Protein AF-A0A1D1ZEM1-F1 (afdb_monomer_lite)

Secondary structure (DSSP, 8-state):
-HHHHHHHHTT---HHHHHHHHHHHHHH-GGGHHHHHHHHTTTS-HHHHHHHHHHTT-TTTTHHHHHHHGGG--HHHHHHHHHHHHHTT-HHHHHHHHHH-

InterPro domains:
  IPR000547 Clathrin, heavy chain/VPS, 7-fold repeat [PS50236] (1-34)
  IPR000547 Clathrin, heavy chain/VPS, 7-fold repeat [PS50236] (37-101)
  IPR011990 Tetratricopeptide-like helical domain superfamily [G3DSA:1.25.40.10] (1-101)
  IPR016024 Armadillo-type fold [SSF48371] (2-99)
  IPR055358 Clathrin heavy-chain repeat [PF00637] (38-100)

Structure (mmCIF, N/CA/C/O backbone):
data_AF-A0A1D1ZEM1-F1
#
_entry.id   AF-A0A1D1ZEM1-F1
#
loop_
_atom_site.group_PDB
_atom_site.id
_atom_site.type_symbol
_atom_site.label_atom_id
_atom_site.label_alt_id
_atom_site.label_comp_id
_atom_site.label_asym_id
_atom_site.label_entity_id
_atom_site.label_seq_id
_atom_site.pdbx_PDB_ins_code
_atom_site.Cartn_x
_atom_site.Cartn_y
_atom_site.Cartn_z
_atom_site.occupancy
_atom_site.B_iso_or_equiv
_atom_site.auth_seq_id
_atom_site.auth_comp_id
_at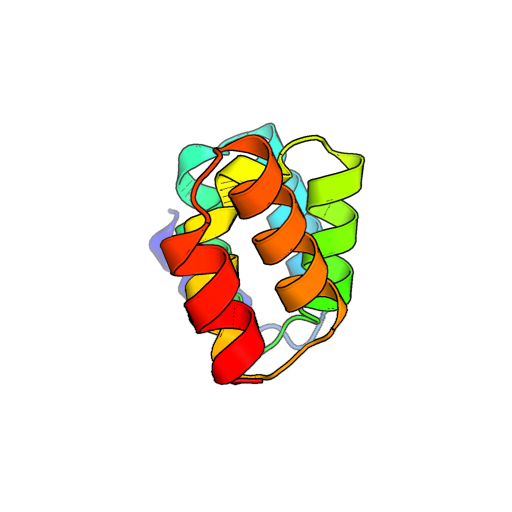om_site.auth_asym_id
_atom_site.auth_atom_id
_atom_site.pdbx_PDB_model_num
ATOM 1 N N . ASP A 1 1 ? 5.336 14.836 -17.847 1.00 62.53 1 ASP A N 1
ATOM 2 C CA . ASP A 1 1 ? 6.437 14.139 -17.142 1.00 62.53 1 ASP A CA 1
ATOM 3 C C . ASP A 1 1 ? 6.073 12.907 -16.303 1.00 62.53 1 ASP A C 1
ATOM 5 O O . ASP A 1 1 ? 6.843 11.958 -16.321 1.00 62.53 1 ASP A O 1
ATOM 9 N N . HIS A 1 2 ? 4.917 12.805 -15.630 1.00 68.25 2 HIS A N 1
ATOM 10 C CA . HIS A 1 2 ? 4.583 11.603 -14.827 1.00 68.25 2 HIS A CA 1
ATOM 11 C C . HIS A 1 2 ? 4.409 10.303 -15.650 1.00 68.25 2 HIS A C 1
ATOM 13 O O . HIS A 1 2 ? 4.896 9.238 -15.273 1.00 68.25 2 HIS A O 1
ATOM 19 N N . MET A 1 3 ? 3.759 10.391 -16.815 1.00 72.81 3 MET A N 1
ATOM 20 C CA . MET A 1 3 ? 3.482 9.231 -17.678 1.00 72.81 3 MET A CA 1
ATOM 21 C C . MET A 1 3 ? 4.769 8.606 -18.242 1.00 72.81 3 MET A C 1
ATOM 23 O O . MET A 1 3 ? 4.937 7.391 -18.234 1.00 72.81 3 MET A O 1
ATOM 27 N N . GLN A 1 4 ? 5.727 9.450 -18.631 1.00 74.25 4 GLN A N 1
ATOM 28 C CA . GLN A 1 4 ? 7.021 9.013 -19.149 1.00 74.25 4 GLN A CA 1
ATOM 29 C C . GLN A 1 4 ? 7.876 8.348 -18.058 1.00 74.25 4 GLN A C 1
ATOM 31 O O . GLN A 1 4 ? 8.563 7.362 -18.324 1.00 74.25 4 GLN A O 1
ATOM 36 N N . PHE A 1 5 ? 7.788 8.825 -16.811 1.00 71.50 5 PHE A N 1
ATOM 37 C CA . PHE A 1 5 ? 8.450 8.185 -15.674 1.00 71.50 5 PHE A CA 1
ATOM 38 C C . PHE A 1 5 ? 7.888 6.785 -15.391 1.00 71.50 5 PHE A C 1
ATOM 40 O O . PHE A 1 5 ? 8.662 5.863 -15.124 1.00 71.50 5 PHE A O 1
ATOM 47 N N . LYS A 1 6 ? 6.565 6.597 -15.498 1.00 70.75 6 LYS A N 1
ATOM 48 C CA . LYS A 1 6 ? 5.922 5.278 -15.363 1.00 70.75 6 LYS A CA 1
ATOM 49 C C . LYS A 1 6 ? 6.424 4.300 -16.432 1.00 70.75 6 LYS A C 1
ATOM 51 O O . LYS A 1 6 ? 6.843 3.198 -16.084 1.00 70.75 6 LYS A O 1
ATOM 56 N N . ASP A 1 7 ? 6.497 4.730 -17.691 1.00 71.06 7 ASP A N 1
ATOM 57 C CA . ASP A 1 7 ? 6.963 3.888 -18.806 1.00 71.06 7 ASP A CA 1
ATOM 58 C C . ASP A 1 7 ? 8.439 3.482 -18.707 1.00 71.06 7 ASP A C 1
ATOM 60 O O . ASP A 1 7 ? 8.821 2.383 -19.122 1.00 71.06 7 ASP A O 1
ATOM 64 N N . VAL A 1 8 ? 9.291 4.363 -18.175 1.00 69.31 8 VAL A N 1
ATOM 65 C CA . VAL A 1 8 ? 10.720 4.074 -17.990 1.00 69.31 8 VAL A CA 1
ATOM 66 C C . VAL A 1 8 ? 10.939 3.198 -16.762 1.00 69.31 8 VAL A C 1
ATOM 68 O O . VAL A 1 8 ? 11.711 2.243 -16.827 1.00 69.31 8 VAL A O 1
ATOM 71 N N . SER A 1 9 ? 10.228 3.467 -15.667 1.00 61.81 9 SER A N 1
ATOM 72 C CA . SER A 1 9 ? 10.396 2.748 -14.402 1.00 61.81 9 SER A CA 1
ATOM 73 C C . SER A 1 9 ? 10.137 1.247 -14.566 1.00 61.81 9 SER A C 1
ATOM 75 O O . SER A 1 9 ? 10.946 0.429 -14.131 1.00 61.81 9 SER A O 1
ATOM 77 N N . VAL A 1 10 ? 9.092 0.848 -15.297 1.00 62.91 10 VAL A N 1
ATOM 78 C CA . VAL A 1 10 ? 8.768 -0.577 -15.532 1.00 62.91 10 VAL A CA 1
ATOM 79 C C . VAL A 1 10 ? 9.873 -1.329 -16.302 1.00 62.91 10 VAL A C 1
ATOM 81 O O . VAL A 1 10 ? 9.958 -2.553 -16.215 1.00 62.91 10 VAL A O 1
ATOM 84 N N . LYS A 1 11 ? 10.755 -0.621 -17.024 1.00 64.88 11 LYS A N 1
ATOM 85 C CA . LYS A 1 11 ? 11.869 -1.203 -17.800 1.00 64.88 11 LYS A CA 1
ATOM 86 C C . LYS A 1 11 ? 13.168 -1.351 -17.002 1.00 64.88 11 LYS A C 1
ATOM 88 O O . LYS A 1 11 ? 14.109 -1.977 -17.487 1.00 64.88 11 LYS A O 1
ATOM 93 N N . VAL A 1 12 ? 13.251 -0.773 -15.805 1.00 61.84 12 VAL A N 1
ATOM 94 C CA . VAL A 1 12 ? 14.466 -0.795 -14.984 1.00 61.84 12 VAL A CA 1
ATOM 95 C C . VAL A 1 12 ? 14.499 -2.058 -14.125 1.00 61.84 12 VAL A C 1
ATOM 97 O O . VAL A 1 12 ? 13.640 -2.262 -13.284 1.00 61.84 12 VAL A O 1
ATOM 100 N N . ALA A 1 13 ? 15.529 -2.893 -14.284 1.00 61.44 13 ALA A N 1
ATOM 101 C CA . ALA A 1 13 ? 15.695 -4.121 -13.494 1.00 61.44 13 ALA A CA 1
ATOM 102 C C . ALA A 1 13 ? 16.078 -3.873 -12.017 1.00 61.44 13 ALA A C 1
ATOM 104 O O . ALA A 1 13 ? 16.072 -4.800 -11.209 1.00 61.44 13 ALA A O 1
ATOM 105 N N . ASN A 1 14 ? 16.443 -2.637 -11.655 1.00 73.69 14 ASN A N 1
ATOM 106 C CA . ASN A 1 14 ? 16.860 -2.301 -10.299 1.00 73.69 14 ASN A CA 1
ATOM 107 C C . ASN A 1 14 ? 15.653 -2.025 -9.392 1.00 73.69 14 ASN A C 1
ATOM 109 O O . ASN A 1 14 ? 15.079 -0.935 -9.395 1.00 73.69 14 ASN A O 1
ATOM 113 N N . VAL A 1 15 ? 15.347 -3.013 -8.556 1.00 73.69 15 VAL A N 1
ATOM 114 C CA . VAL A 1 15 ? 14.257 -2.986 -7.579 1.00 73.69 15 VAL A CA 1
ATOM 115 C C . VAL A 1 15 ? 14.415 -1.857 -6.546 1.00 73.69 15 VAL A C 1
ATOM 117 O O . VAL A 1 15 ? 13.424 -1.314 -6.064 1.00 73.69 15 VAL A O 1
ATOM 120 N N . GLU A 1 16 ? 15.640 -1.423 -6.230 1.00 81.69 16 GLU A N 1
ATOM 121 C CA . GLU A 1 16 ? 15.855 -0.304 -5.301 1.00 81.69 16 GLU A CA 1
ATOM 122 C C . GLU A 1 16 ? 15.360 1.034 -5.852 1.00 81.69 16 GLU A C 1
ATOM 124 O O . GLU A 1 16 ? 14.966 1.911 -5.078 1.00 81.69 16 GLU A O 1
ATOM 129 N N . LEU A 1 17 ? 15.353 1.203 -7.179 1.00 83.25 17 LEU A N 1
ATOM 130 C CA . LEU A 1 17 ? 14.865 2.429 -7.803 1.00 83.25 17 LEU A CA 1
ATOM 131 C C . LEU A 1 17 ? 13.358 2.603 -7.564 1.00 83.25 17 LEU A C 1
ATOM 133 O O . LEU A 1 17 ? 12.901 3.724 -7.351 1.00 83.25 17 LEU A O 1
ATOM 137 N N . TYR A 1 18 ? 12.608 1.498 -7.512 1.00 83.88 18 TYR A N 1
ATOM 138 C CA . TYR A 1 18 ? 11.182 1.510 -7.187 1.00 83.88 18 TYR A CA 1
ATOM 139 C C . TYR A 1 18 ? 10.924 2.045 -5.788 1.00 83.88 18 TYR A C 1
ATOM 141 O O . TYR A 1 18 ? 10.114 2.951 -5.622 1.00 83.88 18 TYR A O 1
ATOM 149 N N . TYR A 1 19 ? 11.653 1.557 -4.785 1.00 86.75 19 TYR A N 1
ATOM 150 C CA . TYR A 1 19 ? 11.468 2.030 -3.413 1.00 86.75 19 TYR A CA 1
ATOM 151 C C . TYR A 1 19 ? 11.913 3.484 -3.236 1.00 86.75 19 TYR A C 1
ATOM 153 O O . TYR A 1 19 ? 11.264 4.231 -2.508 1.00 86.75 19 TYR A O 1
ATOM 161 N N . LYS A 1 20 ? 12.962 3.925 -3.945 1.00 87.25 20 LYS A N 1
ATOM 162 C CA . LYS A 1 20 ? 13.332 5.350 -3.987 1.00 87.25 20 LYS A CA 1
ATOM 163 C C . LYS A 1 20 ? 12.227 6.206 -4.605 1.00 87.25 20 LYS A C 1
ATOM 165 O O . LYS A 1 20 ? 11.921 7.262 -4.061 1.00 87.25 20 LYS A O 1
ATOM 170 N N . ALA A 1 21 ? 11.605 5.747 -5.692 1.00 86.19 21 ALA A N 1
ATOM 171 C CA . ALA A 1 21 ? 10.470 6.437 -6.298 1.00 86.19 21 ALA A CA 1
ATOM 172 C C . ALA A 1 21 ? 9.268 6.487 -5.344 1.00 86.19 21 ALA A C 1
ATOM 174 O O . ALA A 1 21 ? 8.678 7.545 -5.179 1.00 86.19 21 ALA A O 1
ATOM 175 N N . VAL A 1 22 ? 8.950 5.388 -4.655 1.00 88.12 22 VAL A N 1
ATOM 176 C CA . VAL A 1 22 ? 7.888 5.349 -3.636 1.00 88.12 22 VAL A CA 1
ATOM 177 C C . VAL A 1 22 ? 8.145 6.379 -2.533 1.00 88.12 22 VAL A C 1
ATOM 179 O O . VAL A 1 22 ? 7.245 7.146 -2.210 1.00 88.12 22 VAL A O 1
ATOM 182 N N . HIS A 1 23 ? 9.370 6.457 -2.005 1.00 88.69 23 HIS A N 1
ATOM 183 C CA . HIS A 1 23 ? 9.733 7.474 -1.013 1.00 88.69 23 HIS A CA 1
ATOM 184 C C . HIS A 1 23 ? 9.604 8.900 -1.558 1.00 88.69 23 HIS A C 1
ATOM 186 O O . HIS A 1 23 ? 9.028 9.750 -0.886 1.00 88.69 23 HIS A O 1
ATOM 192 N N . PHE A 1 24 ? 10.100 9.154 -2.771 1.00 88.62 24 PHE A N 1
ATOM 193 C CA . PHE A 1 24 ? 10.019 10.470 -3.404 1.00 88.62 24 PHE A CA 1
ATOM 194 C C . PHE A 1 24 ? 8.566 10.917 -3.608 1.00 88.62 24 PHE A C 1
ATOM 196 O O . PHE A 1 24 ? 8.200 12.023 -3.225 1.00 88.62 24 PHE A O 1
ATOM 203 N N . TYR A 1 25 ? 7.719 10.042 -4.155 1.00 89.00 25 TYR A N 1
ATOM 204 C CA . TYR A 1 25 ? 6.306 10.353 -4.372 1.00 89.00 25 TYR A CA 1
ATOM 205 C C . TYR A 1 25 ? 5.558 10.545 -3.059 1.00 89.00 25 TYR A C 1
ATOM 207 O O . TYR A 1 25 ? 4.723 11.433 -2.975 1.00 89.00 25 TYR A O 1
ATOM 215 N N . LEU A 1 26 ? 5.878 9.772 -2.022 1.00 88.62 26 LEU A N 1
ATOM 216 C CA . LEU A 1 26 ? 5.246 9.942 -0.720 1.00 88.62 26 LEU A CA 1
ATOM 217 C C . LEU A 1 26 ? 5.539 11.317 -0.096 1.00 88.62 26 LEU A C 1
ATOM 219 O O . LEU A 1 26 ? 4.680 11.854 0.593 1.00 88.62 26 LEU A O 1
ATOM 223 N N . GLN A 1 27 ? 6.727 11.882 -0.340 1.00 87.38 27 GLN A N 1
ATOM 224 C CA . GLN A 1 27 ? 7.120 13.190 0.193 1.00 87.38 27 GLN A CA 1
ATOM 225 C C . GLN A 1 27 ? 6.640 14.363 -0.668 1.00 87.38 27 GLN A C 1
ATOM 227 O O . GLN A 1 27 ? 6.125 15.336 -0.128 1.00 87.38 27 GLN A O 1
ATOM 232 N N . GLU A 1 28 ? 6.790 14.272 -1.991 1.00 88.69 28 GLU A N 1
ATOM 233 C CA . GLU A 1 28 ? 6.549 15.406 -2.893 1.00 88.69 28 GLU A CA 1
ATOM 234 C C . GLU A 1 28 ? 5.126 15.420 -3.472 1.00 88.69 28 GLU A C 1
ATOM 236 O O . GLU A 1 28 ? 4.547 16.485 -3.684 1.00 88.69 28 GLU A O 1
ATOM 241 N N . HIS A 1 29 ? 4.548 14.243 -3.738 1.00 88.62 29 HIS A N 1
ATOM 242 C CA . HIS A 1 29 ? 3.264 14.091 -4.433 1.00 88.62 29 HIS A CA 1
ATOM 243 C C . HIS A 1 29 ? 2.440 12.914 -3.877 1.00 88.62 29 HIS A C 1
ATOM 245 O O . HIS A 1 29 ? 2.191 11.940 -4.604 1.00 88.62 29 HIS A O 1
ATOM 251 N N . PRO A 1 30 ? 2.004 12.979 -2.602 1.00 87.56 30 PRO A N 1
ATOM 252 C CA . PRO A 1 30 ? 1.284 11.885 -1.953 1.00 87.56 30 PRO A CA 1
ATOM 253 C C . PRO A 1 30 ? 0.002 11.495 -2.702 1.00 87.56 30 PRO A C 1
ATOM 255 O O . PRO A 1 30 ? -0.346 10.319 -2.733 1.00 87.56 30 PRO A O 1
ATOM 258 N N . ASP A 1 31 ? -0.656 12.430 -3.390 1.00 88.94 31 ASP A N 1
ATOM 259 C CA . ASP A 1 31 ? -1.876 12.160 -4.165 1.00 88.94 31 ASP A CA 1
ATOM 260 C C . ASP A 1 31 ? -1.654 11.174 -5.329 1.00 88.94 31 ASP A C 1
ATOM 262 O O . ASP A 1 31 ? -2.568 10.450 -5.720 1.00 88.94 31 ASP A O 1
ATOM 266 N N . LEU A 1 32 ? -0.430 11.097 -5.864 1.00 90.06 32 LEU A N 1
ATOM 267 C CA . LEU A 1 32 ? -0.078 10.247 -7.009 1.00 90.06 32 LEU A CA 1
ATOM 268 C C . LEU A 1 32 ? 0.504 8.885 -6.599 1.00 90.06 32 LEU A C 1
ATOM 270 O O . LEU A 1 32 ? 0.838 8.065 -7.461 1.00 90.06 32 LEU A O 1
ATOM 274 N N . ILE A 1 33 ? 0.651 8.615 -5.297 1.00 91.12 33 ILE A N 1
ATOM 275 C CA . ILE A 1 33 ? 1.332 7.404 -4.824 1.00 91.12 33 ILE A CA 1
ATOM 276 C C . ILE A 1 33 ? 0.583 6.12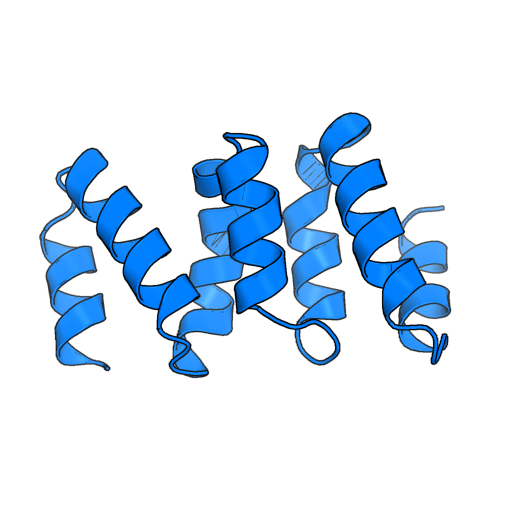6 -5.214 1.00 91.12 33 ILE A C 1
ATOM 278 O O . ILE A 1 33 ? 1.209 5.149 -5.621 1.00 91.12 33 ILE A O 1
ATOM 282 N N . ASN A 1 34 ? -0.752 6.141 -5.156 1.00 91.00 34 ASN A N 1
ATOM 283 C CA . ASN A 1 34 ? -1.577 4.988 -5.520 1.00 91.00 34 ASN A CA 1
ATOM 284 C C . ASN A 1 34 ? -1.415 4.634 -7.007 1.00 91.00 34 ASN A C 1
ATOM 286 O O . ASN A 1 34 ? -1.272 3.462 -7.352 1.00 91.00 34 ASN A O 1
ATOM 290 N N . ASP A 1 35 ? -1.349 5.640 -7.884 1.00 89.69 35 ASP A N 1
ATOM 291 C CA . ASP A 1 35 ? -1.161 5.441 -9.325 1.00 89.69 35 ASP A CA 1
ATOM 292 C C . ASP A 1 35 ? 0.222 4.898 -9.681 1.00 89.69 35 ASP A C 1
ATOM 294 O O . ASP A 1 35 ? 0.368 4.161 -10.666 1.00 89.69 35 ASP A O 1
ATOM 298 N N . LEU A 1 36 ? 1.246 5.275 -8.910 1.00 88.31 36 LEU A N 1
ATOM 299 C CA . LEU A 1 36 ? 2.586 4.715 -9.036 1.00 88.31 36 LEU A CA 1
ATOM 300 C C . LEU A 1 36 ? 2.607 3.262 -8.550 1.00 88.31 36 LEU A C 1
ATOM 302 O O . LEU A 1 36 ? 3.064 2.381 -9.279 1.00 88.31 36 LEU A O 1
ATOM 306 N N . LEU A 1 37 ? 2.090 3.004 -7.346 1.00 90.31 37 LEU A N 1
ATOM 307 C CA . LEU A 1 37 ? 2.074 1.674 -6.740 1.00 90.31 37 LEU A CA 1
ATOM 308 C C . LEU A 1 37 ? 1.294 0.662 -7.581 1.00 90.31 37 LEU A C 1
ATOM 310 O O . LEU A 1 37 ? 1.770 -0.453 -7.761 1.00 90.31 37 LEU A O 1
ATOM 314 N N . ASN A 1 38 ? 0.171 1.060 -8.181 1.00 89.00 38 ASN A N 1
ATOM 315 C CA . ASN A 1 38 ? -0.592 0.197 -9.085 1.00 89.00 38 ASN A CA 1
ATOM 316 C C . ASN A 1 38 ? 0.221 -0.251 -10.309 1.00 89.00 38 ASN A C 1
ATOM 318 O O . ASN A 1 38 ? 0.124 -1.401 -10.727 1.00 89.00 38 ASN A O 1
ATOM 322 N N . VAL A 1 39 ? 1.065 0.619 -10.871 1.00 88.12 39 VAL A N 1
ATOM 323 C CA . VAL A 1 39 ? 1.937 0.240 -11.999 1.00 88.12 39 VAL A CA 1
ATOM 324 C C . VAL A 1 39 ? 3.123 -0.604 -11.556 1.00 88.12 39 VAL A C 1
ATOM 326 O O . VAL A 1 39 ? 3.593 -1.463 -12.301 1.00 88.12 39 VAL A O 1
ATOM 329 N N . LEU A 1 40 ? 3.592 -0.389 -10.332 1.00 86.06 40 LEU A N 1
ATOM 330 C CA . LEU A 1 40 ? 4.689 -1.148 -9.756 1.00 86.06 40 LEU A CA 1
ATOM 331 C C . LEU A 1 40 ? 4.242 -2.465 -9.101 1.00 86.06 40 LEU A C 1
ATOM 333 O O . LEU A 1 40 ? 5.105 -3.276 -8.775 1.00 86.06 40 LEU A O 1
ATOM 337 N N . ALA A 1 41 ? 2.935 -2.715 -8.962 1.00 86.69 41 ALA A N 1
ATOM 338 C CA . ALA A 1 41 ? 2.360 -3.824 -8.197 1.00 86.69 41 ALA A CA 1
ATOM 339 C C . ALA A 1 41 ? 2.945 -5.196 -8.565 1.00 86.69 41 ALA A C 1
ATOM 341 O O . ALA A 1 41 ? 3.252 -5.986 -7.685 1.00 86.69 41 ALA A O 1
ATOM 342 N N . LEU A 1 42 ? 3.184 -5.464 -9.852 1.00 86.19 42 LEU A N 1
ATOM 343 C CA . LEU A 1 42 ? 3.737 -6.745 -10.321 1.00 86.19 42 LEU A CA 1
ATOM 344 C C . LEU A 1 42 ? 5.254 -6.902 -10.096 1.00 86.19 42 LEU A C 1
ATOM 346 O O . LEU A 1 42 ? 5.832 -7.924 -10.465 1.00 86.19 42 LEU A O 1
ATOM 350 N N . ARG A 1 43 ? 5.932 -5.868 -9.589 1.00 84.75 43 ARG A N 1
ATOM 351 C CA . ARG A 1 43 ? 7.400 -5.791 -9.487 1.00 84.75 43 ARG A CA 1
ATOM 352 C C . ARG A 1 43 ? 7.901 -5.504 -8.074 1.00 84.75 43 ARG A C 1
ATOM 354 O O . ARG A 1 43 ? 9.080 -5.731 -7.809 1.00 84.75 43 ARG A O 1
ATOM 361 N N . VAL A 1 44 ? 7.054 -4.968 -7.200 1.00 87.56 44 VAL A N 1
ATOM 362 C CA . VAL A 1 44 ? 7.417 -4.597 -5.827 1.00 87.56 44 VAL A CA 1
ATOM 363 C C . VAL A 1 44 ? 7.018 -5.680 -4.841 1.00 87.56 44 VAL A C 1
ATOM 365 O O . VAL A 1 44 ? 6.072 -6.428 -5.059 1.00 87.56 44 VAL A O 1
ATOM 368 N N . ASP A 1 45 ? 7.730 -5.730 -3.722 1.00 90.69 45 ASP A N 1
ATOM 369 C CA . ASP A 1 45 ? 7.320 -6.519 -2.570 1.00 90.69 45 ASP A CA 1
ATOM 370 C C . ASP A 1 45 ? 6.243 -5.743 -1.799 1.00 90.69 45 ASP A C 1
ATOM 372 O O . 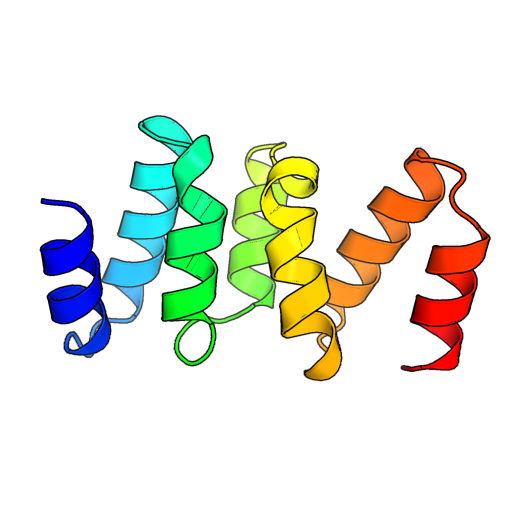ASP A 1 45 ? 6.508 -4.669 -1.244 1.00 90.69 45 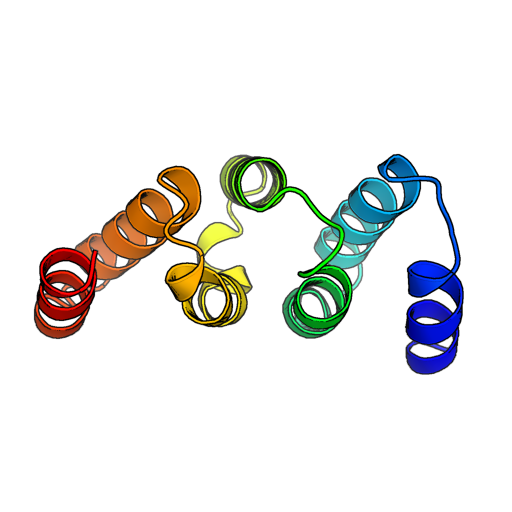ASP A O 1
ATOM 376 N N . HIS A 1 46 ? 5.021 -6.277 -1.783 1.00 92.50 46 HIS A N 1
ATOM 377 C CA . HIS A 1 46 ? 3.882 -5.646 -1.118 1.00 92.50 46 HIS A CA 1
ATOM 378 C C . HIS A 1 46 ? 4.106 -5.474 0.390 1.00 92.50 46 HIS A C 1
ATOM 380 O O . HIS A 1 46 ? 3.739 -4.431 0.931 1.00 92.50 46 HIS A O 1
ATOM 386 N N . THR A 1 47 ? 4.767 -6.430 1.053 1.00 93.00 47 THR A N 1
ATOM 387 C CA . THR A 1 47 ? 5.089 -6.355 2.488 1.00 93.00 47 THR A CA 1
ATOM 388 C C . THR A 1 47 ? 5.987 -5.159 2.764 1.00 93.00 47 THR A C 1
ATOM 390 O O . THR A 1 47 ? 5.711 -4.345 3.644 1.00 93.00 47 THR A O 1
ATOM 393 N N . ARG A 1 48 ? 7.027 -4.982 1.942 1.00 92.56 48 ARG A N 1
ATOM 394 C CA . ARG A 1 48 ? 7.955 -3.856 2.089 1.00 92.56 48 ARG A CA 1
ATOM 395 C C . ARG A 1 48 ? 7.281 -2.508 1.834 1.00 92.56 48 ARG A C 1
ATOM 397 O O . ARG A 1 48 ? 7.610 -1.532 2.506 1.00 92.56 48 ARG A O 1
ATOM 404 N N . VAL A 1 49 ? 6.356 -2.432 0.876 1.00 92.06 49 VAL A N 1
ATOM 405 C CA . VAL A 1 49 ? 5.569 -1.210 0.633 1.00 92.06 49 VAL A CA 1
ATOM 406 C C . VAL A 1 49 ? 4.708 -0.875 1.851 1.00 92.06 49 VAL A C 1
ATOM 408 O O . VAL A 1 49 ? 4.739 0.268 2.304 1.00 92.06 49 VAL A O 1
ATOM 411 N N . VAL A 1 50 ? 3.997 -1.856 2.414 1.00 93.19 50 VAL A N 1
ATOM 412 C CA . VAL A 1 50 ? 3.184 -1.673 3.627 1.00 93.19 50 VAL A CA 1
ATOM 413 C C . VAL A 1 50 ? 4.042 -1.176 4.792 1.00 93.19 50 VAL A C 1
ATOM 415 O O . VAL A 1 50 ? 3.675 -0.195 5.435 1.00 93.19 50 VAL A O 1
ATOM 418 N N . ASP A 1 51 ? 5.223 -1.759 5.012 1.00 92.75 51 ASP A N 1
ATOM 419 C CA . ASP A 1 51 ? 6.144 -1.326 6.070 1.00 92.75 51 ASP A CA 1
ATOM 420 C C . ASP A 1 51 ? 6.617 0.122 5.902 1.00 92.75 51 ASP A C 1
ATOM 422 O O . ASP A 1 51 ? 6.701 0.868 6.882 1.00 92.75 51 ASP A O 1
ATOM 426 N N . ILE A 1 52 ? 6.936 0.538 4.670 1.00 90.81 52 ILE A N 1
ATOM 427 C CA . ILE A 1 52 ? 7.322 1.925 4.370 1.00 90.81 52 ILE A CA 1
ATOM 428 C C . ILE A 1 52 ? 6.168 2.873 4.712 1.00 90.81 52 ILE A C 1
ATOM 430 O O . ILE A 1 52 ? 6.382 3.881 5.386 1.00 90.81 52 ILE A O 1
ATOM 434 N N . MET A 1 53 ? 4.947 2.534 4.295 1.00 91.81 53 MET A N 1
ATOM 435 C CA . MET A 1 53 ? 3.761 3.369 4.508 1.00 91.81 53 MET A CA 1
ATOM 436 C C . MET A 1 53 ? 3.354 3.431 5.979 1.00 91.81 53 MET A C 1
ATOM 438 O O . MET A 1 53 ? 3.010 4.506 6.473 1.00 91.81 53 MET A O 1
ATOM 442 N N . ARG A 1 54 ? 3.461 2.310 6.700 1.00 91.50 54 ARG A N 1
ATOM 443 C CA . ARG A 1 54 ? 3.218 2.234 8.144 1.00 91.50 54 ARG A CA 1
ATOM 444 C C . ARG A 1 54 ? 4.224 3.089 8.913 1.00 91.50 54 ARG A C 1
ATOM 446 O O . ARG A 1 54 ? 3.817 3.903 9.733 1.00 91.50 54 ARG A O 1
ATOM 453 N N . LYS A 1 55 ? 5.523 2.986 8.601 1.00 91.31 55 LYS A N 1
ATOM 454 C CA . LYS A 1 55 ? 6.570 3.823 9.224 1.00 91.31 55 LYS A CA 1
ATOM 455 C C . LYS A 1 55 ? 6.398 5.311 8.931 1.00 91.31 55 LYS A C 1
ATOM 457 O O . LYS A 1 55 ? 6.757 6.133 9.767 1.00 91.31 55 LYS A O 1
ATOM 462 N N . ALA A 1 56 ? 5.863 5.651 7.763 1.00 88.50 56 ALA A N 1
ATOM 463 C CA . ALA A 1 56 ? 5.576 7.028 7.388 1.00 88.50 56 ALA A CA 1
ATOM 464 C C . ALA A 1 56 ? 4.240 7.557 7.949 1.00 88.50 56 ALA A C 1
ATOM 466 O O . ALA A 1 56 ? 3.949 8.734 7.784 1.00 88.50 56 ALA A O 1
ATOM 467 N N . GLY A 1 57 ? 3.417 6.716 8.590 1.00 89.31 57 GLY A N 1
ATOM 468 C CA . GLY A 1 57 ? 2.094 7.111 9.089 1.00 89.31 57 GLY A CA 1
ATOM 469 C C . GLY A 1 57 ? 1.054 7.359 7.987 1.00 89.31 57 GLY A C 1
ATOM 470 O O . GLY A 1 57 ? 0.020 7.971 8.237 1.00 89.31 57 GLY A O 1
ATOM 471 N N . HIS A 1 58 ? 1.303 6.879 6.767 1.00 89.25 58 HIS A N 1
ATOM 472 C CA . HIS A 1 58 ? 0.455 7.102 5.589 1.00 89.25 58 HIS A CA 1
ATOM 473 C C . HIS A 1 58 ? -0.272 5.832 5.131 1.00 89.25 58 HIS A C 1
ATOM 475 O O . HIS A 1 58 ? -0.666 5.709 3.973 1.00 89.25 58 HIS A O 1
ATOM 481 N N . LEU A 1 59 ? -0.484 4.878 6.038 1.00 89.25 59 LEU A N 1
ATOM 482 C CA . LEU A 1 59 ? -1.101 3.592 5.714 1.00 89.25 59 LEU A CA 1
ATOM 483 C C . LEU A 1 59 ? -2.508 3.749 5.103 1.00 89.25 59 LEU A C 1
ATOM 485 O O . LEU A 1 59 ? -2.840 3.093 4.120 1.00 89.25 59 LEU A O 1
ATOM 489 N N . ARG A 1 60 ? -3.300 4.701 5.613 1.00 89.94 60 ARG A N 1
ATOM 490 C CA . ARG A 1 60 ? -4.648 5.009 5.100 1.00 89.94 60 ARG A CA 1
ATOM 491 C C . ARG A 1 60 ? -4.644 5.563 3.672 1.00 89.94 60 ARG A C 1
ATOM 493 O O . ARG A 1 60 ? -5.566 5.286 2.912 1.00 89.94 60 ARG A O 1
ATOM 500 N N . LEU A 1 61 ? -3.598 6.298 3.287 1.00 89.94 61 LEU A N 1
ATOM 501 C CA . LEU A 1 61 ? -3.473 6.884 1.948 1.00 89.94 61 LEU A CA 1
ATOM 502 C C . LEU A 1 61 ? -3.374 5.800 0.869 1.00 89.94 61 LEU A C 1
ATOM 504 O O . LEU A 1 61 ? -3.926 5.957 -0.216 1.00 89.94 61 LEU A O 1
ATOM 508 N N . VAL A 1 62 ? -2.702 4.688 1.174 1.00 92.56 62 VAL A N 1
ATOM 509 C CA . VAL A 1 62 ? -2.487 3.574 0.238 1.00 92.56 62 VAL A CA 1
ATOM 510 C C . VAL A 1 62 ? -3.550 2.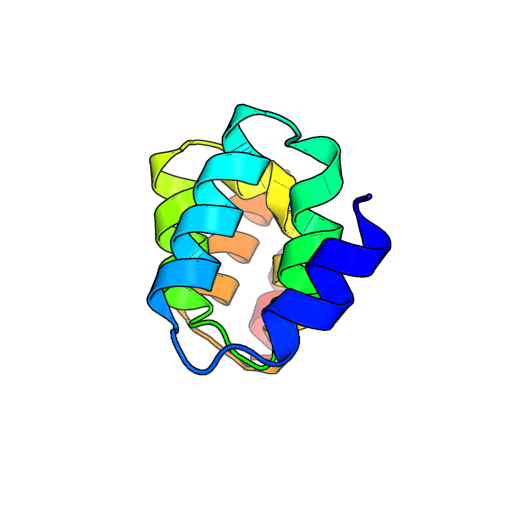478 0.332 1.00 92.56 62 VAL A C 1
ATOM 512 O O . VAL A 1 62 ? -3.403 1.423 -0.284 1.00 92.56 62 VAL A O 1
ATOM 515 N N . LYS A 1 63 ? -4.644 2.710 1.072 1.00 92.00 63 LYS A N 1
ATOM 516 C CA . LYS A 1 63 ? -5.764 1.764 1.194 1.00 92.00 63 LYS A CA 1
ATOM 517 C C . LYS A 1 63 ? -6.296 1.282 -0.166 1.00 92.00 63 LYS A C 1
ATOM 519 O O . LYS A 1 63 ? -6.442 0.070 -0.312 1.00 92.00 63 LYS A O 1
ATOM 524 N N . PRO A 1 64 ? -6.533 2.146 -1.179 1.00 92.38 64 PRO A N 1
ATOM 525 C CA . PRO A 1 64 ? -7.020 1.690 -2.483 1.00 92.38 64 PRO A CA 1
ATOM 526 C C . PRO A 1 64 ? -6.068 0.700 -3.164 1.00 92.38 64 PRO A C 1
ATOM 528 O O . PRO A 1 64 ? -6.514 -0.297 -3.728 1.00 92.38 64 PRO A O 1
ATOM 531 N N . TYR A 1 65 ? -4.759 0.943 -3.070 1.00 92.75 65 TYR A N 1
ATOM 532 C CA . TYR A 1 65 ? -3.742 0.022 -3.570 1.00 92.75 65 TYR A CA 1
ATOM 533 C C . TYR A 1 65 ? -3.734 -1.305 -2.795 1.00 92.75 65 TYR A C 1
ATOM 535 O O . TYR A 1 65 ? -3.694 -2.364 -3.414 1.00 92.75 65 TYR A O 1
ATOM 543 N N . MET A 1 66 ? -3.813 -1.268 -1.459 1.00 92.75 66 MET A N 1
ATOM 544 C CA . MET A 1 66 ? -3.830 -2.481 -0.631 1.00 92.75 66 MET A CA 1
ATOM 545 C C . MET A 1 66 ? -5.028 -3.378 -0.955 1.00 92.75 66 MET A C 1
ATOM 547 O O . MET A 1 66 ? -4.846 -4.580 -1.114 1.00 92.75 66 MET A O 1
ATOM 551 N N . VAL A 1 67 ? -6.219 -2.797 -1.146 1.00 91.69 67 VAL A N 1
ATOM 552 C CA . VAL A 1 67 ? -7.413 -3.540 -1.591 1.00 91.69 67 VAL A CA 1
ATOM 553 C C . VAL A 1 67 ? -7.178 -4.193 -2.956 1.00 91.69 67 VAL A C 1
ATOM 555 O O . VAL A 1 67 ? -7.519 -5.356 -3.151 1.00 91.69 67 VAL A O 1
ATOM 558 N N . ALA A 1 68 ? -6.548 -3.488 -3.901 1.00 90.56 68 ALA A N 1
ATOM 559 C CA . ALA A 1 68 ? -6.276 -4.032 -5.232 1.00 90.56 68 ALA A CA 1
ATOM 560 C C . ALA A 1 68 ? -5.322 -5.243 -5.208 1.00 90.56 68 ALA A C 1
ATOM 562 O O . ALA A 1 68 ? -5.486 -6.172 -6.000 1.00 90.56 68 ALA A O 1
ATOM 563 N N . VAL A 1 69 ? -4.341 -5.254 -4.297 1.00 91.38 69 VAL A N 1
ATOM 564 C CA . VAL A 1 69 ? -3.354 -6.345 -4.173 1.00 91.38 69 VAL A CA 1
ATOM 565 C C . VAL A 1 69 ? -3.716 -7.386 -3.111 1.00 91.38 69 VAL A C 1
ATOM 567 O O . VAL A 1 69 ? -2.994 -8.370 -2.967 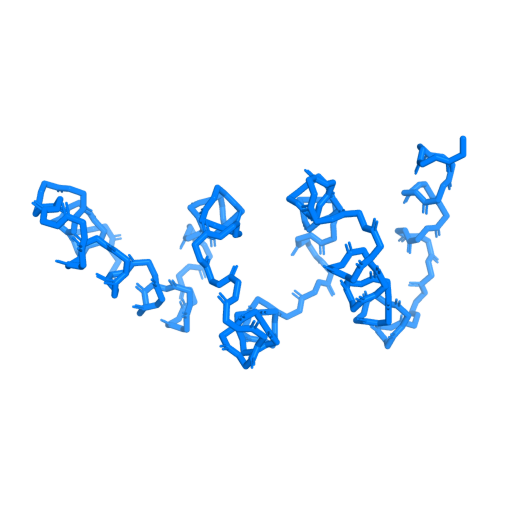1.00 91.38 69 VAL A O 1
ATOM 570 N N . GLN A 1 70 ? -4.833 -7.215 -2.397 1.00 88.44 70 GLN A N 1
ATOM 571 C CA . GLN A 1 70 ? -5.296 -8.139 -1.358 1.00 88.44 70 GLN A CA 1
ATOM 572 C C . GLN A 1 70 ? -5.478 -9.567 -1.891 1.00 88.44 70 GLN A C 1
ATOM 574 O O . GLN A 1 70 ? -5.122 -10.529 -1.218 1.00 88.44 70 GLN A O 1
ATOM 579 N N . SER A 1 71 ? -5.913 -9.700 -3.148 1.00 88.25 71 SER A N 1
ATOM 580 C CA . SER A 1 71 ? -6.064 -10.988 -3.842 1.00 88.25 71 SER A CA 1
ATOM 581 C C . SER A 1 71 ? -4.781 -11.833 -3.913 1.00 88.25 71 SER A C 1
ATOM 583 O O . SER A 1 71 ? -4.864 -13.050 -4.071 1.00 88.25 71 SER A O 1
ATOM 585 N N . ASN A 1 72 ? -3.601 -11.223 -3.742 1.00 87.50 72 ASN A N 1
ATOM 586 C CA . ASN A 1 72 ? -2.323 -11.937 -3.648 1.00 87.50 72 ASN A CA 1
ATOM 587 C C . ASN A 1 72 ? -2.127 -12.644 -2.291 1.00 87.50 72 ASN A C 1
ATOM 589 O O . ASN A 1 72 ? -1.118 -13.321 -2.104 1.00 87.50 72 ASN A O 1
ATOM 593 N N . ASN A 1 73 ? -3.065 -12.474 -1.355 1.00 88.06 73 ASN A N 1
ATOM 594 C CA . ASN A 1 73 ? -3.091 -13.051 -0.014 1.00 88.06 73 ASN A CA 1
ATOM 595 C C . ASN A 1 73 ? -1.782 -12.850 0.776 1.00 88.06 73 ASN A C 1
ATOM 597 O O . ASN A 1 73 ? -1.180 -13.786 1.305 1.00 88.06 73 ASN A O 1
ATOM 601 N N . VAL A 1 74 ? -1.306 -11.604 0.821 1.00 90.75 74 VAL A N 1
ATOM 602 C CA . VAL A 1 74 ? -0.102 -11.229 1.572 1.00 90.75 74 VAL A CA 1
ATOM 603 C C . VAL A 1 74 ? -0.494 -10.837 2.995 1.00 90.75 74 VAL A C 1
ATOM 605 O O . VAL A 1 74 ? -1.193 -9.843 3.178 1.00 90.75 74 VAL A O 1
ATOM 608 N N . SER A 1 75 ? 0.020 -11.554 4.005 1.00 91.69 75 SER A N 1
ATOM 609 C CA . SER A 1 75 ? -0.321 -11.331 5.430 1.00 91.69 75 SER A CA 1
ATOM 610 C C . SER A 1 75 ? -0.210 -9.866 5.846 1.00 91.69 75 SER A C 1
ATOM 612 O O . SER A 1 75 ? -1.147 -9.310 6.404 1.00 91.69 75 SER A O 1
ATOM 614 N N . ALA A 1 76 ? 0.896 -9.203 5.492 1.00 91.69 76 ALA A N 1
ATOM 615 C CA . ALA A 1 76 ? 1.119 -7.804 5.850 1.00 91.69 76 ALA A CA 1
ATOM 616 C C . ALA A 1 76 ? 0.069 -6.850 5.251 1.00 91.69 76 ALA A C 1
ATOM 618 O O . ALA A 1 76 ? -0.298 -5.868 5.890 1.00 91.69 76 ALA A O 1
ATOM 619 N N . VAL A 1 77 ? -0.427 -7.139 4.042 1.00 93.12 77 VAL A N 1
ATOM 620 C CA . VAL A 1 77 ? -1.489 -6.354 3.393 1.00 93.12 77 VAL A CA 1
ATOM 621 C C . VAL A 1 77 ? -2.824 -6.601 4.090 1.00 93.12 77 VAL A C 1
ATOM 623 O O . VAL A 1 77 ? -3.521 -5.643 4.414 1.00 93.12 77 VAL A O 1
ATOM 626 N N . ASN A 1 78 ? -3.155 -7.865 4.363 1.00 92.38 78 ASN A N 1
ATOM 627 C CA . ASN A 1 78 ? -4.400 -8.242 5.033 1.00 92.38 78 ASN A CA 1
ATOM 628 C C . ASN A 1 78 ? -4.474 -7.644 6.442 1.00 92.38 78 ASN A C 1
ATOM 630 O O . ASN A 1 78 ? -5.473 -7.035 6.808 1.00 92.38 78 ASN A O 1
ATOM 634 N N . GLU A 1 79 ? -3.395 -7.756 7.217 1.00 92.81 79 GLU A N 1
ATOM 635 C CA . GLU A 1 79 ? -3.294 -7.171 8.555 1.00 92.81 79 GLU A CA 1
ATOM 636 C C . GLU A 1 79 ? -3.449 -5.650 8.520 1.00 92.81 79 GLU A C 1
ATOM 638 O O . GLU A 1 79 ? -4.204 -5.097 9.315 1.00 92.81 79 GLU A O 1
ATOM 643 N N . ALA A 1 80 ? -2.781 -4.973 7.581 1.00 93.19 80 ALA A N 1
ATOM 644 C CA . ALA A 1 80 ? -2.890 -3.526 7.424 1.00 93.19 80 ALA A CA 1
ATOM 645 C C . ALA A 1 80 ? -4.306 -3.076 7.026 1.00 93.19 80 ALA A C 1
ATOM 647 O O . ALA A 1 80 ? -4.797 -2.069 7.532 1.00 93.19 80 ALA A O 1
ATOM 648 N N . LEU A 1 81 ? -4.977 -3.810 6.133 1.00 92.62 81 LEU A N 1
ATOM 649 C CA . LEU A 1 81 ? -6.367 -3.532 5.763 1.00 92.62 81 LEU A CA 1
ATOM 650 C C . LEU A 1 81 ? -7.318 -3.761 6.936 1.00 92.62 81 LEU A C 1
ATOM 652 O O . LEU A 1 81 ? -8.164 -2.911 7.204 1.00 92.62 81 LEU A O 1
ATOM 656 N N . ASN A 1 82 ? -7.148 -4.867 7.658 1.00 91.50 82 ASN A N 1
ATOM 657 C CA . ASN A 1 82 ? -7.961 -5.195 8.822 1.00 91.50 82 ASN A CA 1
ATOM 658 C C . ASN A 1 82 ? -7.802 -4.144 9.928 1.00 91.50 82 ASN A C 1
ATOM 660 O O . ASN A 1 82 ? -8.801 -3.724 10.502 1.00 91.50 82 ASN A O 1
ATOM 664 N N . GLU A 1 83 ? -6.578 -3.672 10.184 1.00 91.50 83 GLU A N 1
ATOM 665 C CA . GLU A 1 83 ? -6.303 -2.564 11.109 1.00 91.50 83 GLU A CA 1
ATOM 666 C C . GLU A 1 83 ? -7.093 -1.308 10.713 1.00 91.50 83 GLU A C 1
ATOM 668 O O . GLU A 1 83 ? -7.798 -0.737 11.542 1.00 91.50 83 GLU A O 1
ATOM 673 N N . ILE A 1 84 ? -7.076 -0.935 9.428 1.00 91.62 84 ILE A N 1
ATOM 674 C CA . ILE A 1 84 ? -7.846 0.213 8.929 1.00 91.62 84 ILE A CA 1
ATOM 675 C C . ILE A 1 84 ? -9.355 0.005 9.109 1.00 91.62 84 ILE A C 1
ATOM 677 O O . ILE A 1 84 ? -10.032 0.928 9.553 1.00 91.62 84 ILE A O 1
ATOM 681 N N . TYR A 1 85 ? -9.894 -1.170 8.773 1.00 91.25 85 TYR A N 1
ATOM 682 C CA . TYR A 1 85 ? -11.330 -1.440 8.910 1.00 91.25 85 TYR A CA 1
ATOM 683 C C . TYR A 1 85 ? -11.788 -1.427 10.370 1.00 91.25 85 TYR A C 1
ATOM 685 O O . TYR A 1 85 ? -12.857 -0.899 10.665 1.00 91.25 85 TYR A O 1
ATOM 693 N N . VAL A 1 86 ? -10.967 -1.943 11.292 1.00 90.12 86 VAL A N 1
ATOM 694 C CA . VAL A 1 86 ? -11.232 -1.869 12.736 1.00 90.12 86 VAL A CA 1
ATOM 695 C C . VAL A 1 86 ? -11.266 -0.416 13.206 1.00 90.12 86 VAL A C 1
ATOM 697 O O . VAL A 1 86 ? -12.178 -0.039 13.936 1.00 90.12 86 VAL A O 1
ATOM 700 N N . GLU A 1 87 ? -10.307 0.410 12.780 1.00 89.25 87 GLU A N 1
ATOM 701 C CA . GLU A 1 87 ? -10.266 1.830 13.150 1.00 89.25 87 GLU A CA 1
ATOM 702 C C . GLU A 1 87 ? -11.400 2.662 12.529 1.00 89.25 87 GLU A C 1
ATOM 704 O O . GLU A 1 87 ? -11.730 3.727 13.045 1.00 89.25 87 GLU A O 1
ATOM 709 N N . GLU A 1 88 ? -11.957 2.226 11.401 1.00 90.69 88 GLU A N 1
ATOM 710 C CA . GLU A 1 88 ? -13.095 2.870 10.734 1.00 90.69 88 GLU A CA 1
ATOM 711 C C . GLU A 1 88 ? -14.457 2.332 11.198 1.00 90.69 88 GLU A C 1
ATOM 713 O O . GLU A 1 88 ? -15.481 2.815 10.721 1.00 90.69 88 GLU A O 1
ATOM 718 N N . GLU A 1 89 ? -14.477 1.351 12.108 1.00 89.81 89 GLU A N 1
ATOM 719 C CA . GLU A 1 89 ? -15.685 0.630 12.544 1.00 89.81 89 GLU A CA 1
ATOM 720 C C . GLU A 1 89 ? -16.448 -0.047 11.377 1.00 89.81 89 GLU A C 1
ATOM 722 O O . GLU A 1 89 ? -17.639 -0.344 11.475 1.00 89.81 89 GLU A O 1
ATOM 727 N N . ASP A 1 90 ? -15.754 -0.336 10.268 1.00 90.44 90 ASP A N 1
ATOM 728 C CA . ASP A 1 90 ? -16.301 -0.994 9.074 1.00 90.44 90 ASP A CA 1
ATOM 729 C C . ASP A 1 90 ? -16.197 -2.521 9.215 1.00 90.44 90 ASP A C 1
ATOM 731 O O . ASP A 1 90 ? -15.351 -3.200 8.620 1.00 90.44 90 ASP A O 1
ATOM 735 N N . TYR A 1 91 ? -17.050 -3.072 10.080 1.00 85.44 91 TYR A N 1
ATOM 736 C CA . TYR A 1 91 ? -17.050 -4.501 10.398 1.00 85.44 91 TYR A CA 1
ATOM 737 C C . TYR A 1 91 ? -17.527 -5.386 9.241 1.00 85.44 91 TYR A C 1
ATOM 739 O O . TYR A 1 91 ? -17.150 -6.558 9.191 1.00 85.44 91 TYR A O 1
ATOM 747 N N . ASP A 1 92 ? -18.303 -4.836 8.305 1.00 87.88 92 ASP A N 1
ATOM 748 C CA . ASP A 1 92 ? -18.759 -5.561 7.119 1.00 87.88 92 ASP A CA 1
ATOM 749 C C . ASP A 1 92 ? -17.571 -5.857 6.196 1.00 87.88 92 ASP A C 1
ATOM 751 O O . ASP A 1 92 ? -17.331 -7.013 5.841 1.00 87.88 92 ASP A O 1
ATOM 755 N N . ARG A 1 93 ? -16.740 -4.847 5.895 1.00 84.88 93 ARG A N 1
ATOM 756 C CA . ARG A 1 93 ? -15.524 -5.060 5.092 1.00 84.88 93 ARG A CA 1
ATOM 757 C C . ARG A 1 93 ? -14.474 -5.892 5.807 1.00 84.88 93 ARG A C 1
ATOM 759 O O . ARG A 1 93 ? -13.784 -6.681 5.163 1.00 84.88 93 ARG A O 1
ATOM 766 N N . LEU A 1 94 ? -14.355 -5.756 7.128 1.00 84.38 94 LEU A N 1
ATOM 767 C CA . LEU A 1 94 ? -13.485 -6.626 7.918 1.00 84.38 94 LEU A CA 1
ATOM 768 C C . LEU A 1 94 ? -13.916 -8.094 7.798 1.00 84.38 94 LEU A C 1
ATOM 770 O O . LEU A 1 94 ? -13.072 -8.975 7.641 1.00 84.38 94 LEU A O 1
ATOM 774 N N . ARG A 1 95 ? -15.225 -8.360 7.854 1.00 84.19 95 ARG A N 1
ATOM 775 C CA . ARG A 1 95 ? -15.772 -9.709 7.715 1.00 84.19 95 ARG A CA 1
ATOM 776 C C . ARG A 1 95 ? -15.484 -10.283 6.331 1.00 84.19 95 ARG A C 1
ATOM 778 O O . ARG A 1 95 ? -14.972 -11.394 6.250 1.00 84.19 95 ARG A O 1
ATOM 785 N N . GLU A 1 96 ? -15.742 -9.519 5.272 1.00 85.56 96 GLU A N 1
ATOM 786 C CA . GLU A 1 96 ? -15.431 -9.924 3.894 1.00 85.56 96 GLU A CA 1
ATOM 787 C C . GLU A 1 96 ? -13.935 -10.218 3.703 1.00 85.56 96 GLU A C 1
ATOM 789 O O . GLU A 1 96 ? -13.573 -11.226 3.100 1.00 85.56 96 GLU A O 1
ATOM 794 N N . SER A 1 97 ? -13.070 -9.367 4.260 1.00 80.19 97 SER A N 1
ATOM 795 C CA . SER A 1 97 ? -11.610 -9.514 4.217 1.00 80.19 97 SER A CA 1
ATOM 796 C C . SER A 1 97 ? -11.133 -10.835 4.838 1.00 80.19 97 SER A C 1
ATOM 798 O O . SER A 1 97 ? -10.260 -11.492 4.277 1.00 80.19 97 SER A O 1
ATOM 800 N N . ILE A 1 98 ? -11.725 -11.238 5.970 1.00 82.62 98 ILE A N 1
ATOM 801 C CA . ILE A 1 98 ? -11.388 -12.479 6.692 1.00 82.62 98 ILE A CA 1
ATOM 802 C C . ILE A 1 98 ? -12.031 -13.713 6.044 1.00 82.62 98 ILE A C 1
ATOM 804 O O . ILE A 1 98 ? -11.437 -14.783 6.034 1.00 82.62 98 ILE A O 1
ATOM 808 N N . ASP A 1 99 ? -13.255 -13.603 5.529 1.00 82.94 99 ASP A N 1
ATOM 809 C CA . ASP A 1 99 ? -13.951 -14.754 4.942 1.00 82.94 99 ASP A CA 1
ATOM 810 C C . ASP A 1 99 ? -13.371 -15.143 3.563 1.00 82.94 99 ASP A C 1
ATOM 812 O O . ASP A 1 99 ? -13.513 -16.292 3.137 1.00 82.94 99 ASP A O 1
ATOM 816 N N . MET A 1 100 ? -12.710 -14.214 2.859 1.00 73.69 100 MET A N 1
ATOM 817 C CA . MET A 1 100 ? -12.100 -14.463 1.545 1.00 73.69 100 MET A CA 1
ATOM 818 C C . MET A 1 100 ? -10.678 -15.053 1.588 1.00 73.69 100 MET A C 1
ATOM 820 O O . MET A 1 100 ? -10.243 -15.614 0.575 1.00 73.69 100 MET A O 1
ATOM 824 N N . HIS A 1 101 ? -9.949 -14.933 2.704 1.00 60.53 101 HIS A N 1
ATOM 825 C CA . HIS A 1 101 ? -8.509 -15.222 2.786 1.00 60.53 101 HIS A CA 1
ATOM 826 C C . HIS A 1 101 ? -8.091 -15.852 4.115 1.00 60.53 101 HIS A C 1
ATOM 828 O O . HIS A 1 101 ? -7.273 -16.801 4.050 1.00 60.53 101 HIS A O 1
#

Organism: NCBI:txid1678845

Foldseek 3Di:
DVVVCLVVVVVDPDQVVLVVVLVVCVPPPLLCNLVSCVSCVVPHDPLVSCVVCVVVVNLVSNLVVLVVCCVVVDPSSLVSNLVVCVVVVVVVVNVVSVVVD

Radius of gyration: 13.97 Å; chains: 1; bounding box: 36×31×32 Å

pLDDT: mean 85.61, std 8.65, range [60.53, 93.19]

Sequence (101 aa):
DHMQFKDVSVKVANVELYYKAVHFYLQEHPDLINDLLNVLALRVDHTRVVDIMRKAGHLRLVKPYMVAVQSNNVSAVNEALNEIYVEEEDYDRLRESIDMH